Protein AF-U1N3B4-F1 (afdb_monomer)

Organism: NCBI:txid1238425

Radius of gyration: 18.35 Å; Cα contacts (8 Å, |Δi|>4): 153; chains: 1; bounding box: 33×60×41 Å

Sequence (124 aa):
MNCRRAVAGCGLVERNRVSKPLEGYTQNTQNVAALKRACDQDLAVHPGQDIEYVVVDDEKNSRERVALAHEAIESYDASYYETQLIRAVESVLAPLGWDRSEIRQALAETREPELTAFAGGEED

Mean predicted aligned error: 8.96 Å

Secondary structure (DSSP, 8-state):
---EE---TTSS-EEEE--S-GGG--S--HHHHHHHHHHTTT----TT-EEEEEES-TT--SGGGEEETTS----EEHHHHHHHHHHHHHHHHGGGT--HHHHHHHHHHT-PPPGGGTTT----

Nearest PDB structures (foldseek):
  8s87-assembly1_A  TM=8.432E-01  e=2.339E-05  Thermococcus kodakarensis KOD1
  2xhb-assembly1_A  TM=8.009E-01  e=6.224E-05  Thermococcus gorgonarius
  5h12-assembly1_A  TM=8.010E-01  e=7.092E-05  Pyrococcus
  7omg-assembly1_A  TM=8.376E-01  e=2.616E-04  Thermococcus kodakarensis KOD1
  4ail-assembly1_C  TM=8.302E-01  e=2.792E-04  Pyrococcus furiosus

Structure (mmCIF, N/CA/C/O backbone):
data_AF-U1N3B4-F1
#
_entry.id   AF-U1N3B4-F1
#
loop_
_atom_site.group_PDB
_atom_site.id
_atom_site.type_symbol
_atom_site.label_atom_id
_atom_site.label_alt_id
_atom_site.label_comp_id
_atom_site.label_asym_id
_atom_site.label_entity_id
_atom_site.label_seq_id
_atom_site.pdbx_PDB_ins_code
_atom_site.Cartn_x
_atom_site.Cartn_y
_atom_site.Cartn_z
_atom_site.occupancy
_atom_site.B_iso_or_equiv
_atom_site.auth_seq_id
_atom_site.auth_comp_id
_atom_site.auth_asym_id
_atom_site.auth_atom_id
_atom_site.pdbx_PDB_model_num
ATOM 1 N N . MET A 1 1 ? 8.605 -8.075 11.761 1.00 44.47 1 MET A N 1
ATOM 2 C CA . MET A 1 1 ? 8.318 -9.504 11.442 1.00 44.47 1 MET A CA 1
ATOM 3 C C . MET A 1 1 ? 6.995 -9.530 10.699 1.00 44.47 1 MET A C 1
ATOM 5 O O . MET A 1 1 ? 5.9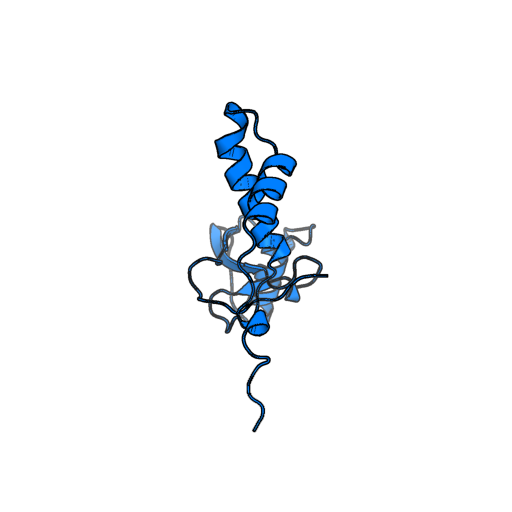45 -9.688 11.308 1.00 44.47 1 MET A O 1
ATOM 9 N N . ASN A 1 2 ? 7.049 -9.297 9.391 1.00 49.75 2 ASN A N 1
ATOM 10 C CA . ASN A 1 2 ? 5.862 -9.244 8.550 1.00 49.75 2 ASN A CA 1
ATOM 11 C C . ASN A 1 2 ? 5.343 -10.652 8.234 1.00 49.75 2 ASN A C 1
ATOM 13 O O . ASN A 1 2 ? 6.062 -11.486 7.678 1.00 49.75 2 ASN A O 1
ATOM 17 N N . CYS A 1 3 ? 4.090 -10.923 8.609 1.00 48.84 3 CYS A N 1
ATOM 18 C CA . CYS A 1 3 ? 3.386 -12.141 8.219 1.00 48.84 3 CYS A CA 1
ATOM 19 C C . CYS A 1 3 ? 3.003 -12.036 6.737 1.00 48.84 3 CYS A C 1
ATOM 21 O O . CYS A 1 3 ? 2.219 -11.171 6.354 1.00 48.84 3 CYS A O 1
ATOM 23 N N . ARG A 1 4 ? 3.564 -12.915 5.905 1.00 61.50 4 ARG A N 1
ATOM 24 C CA . ARG A 1 4 ? 3.294 -12.990 4.464 1.00 61.50 4 ARG A CA 1
ATOM 25 C C . ARG A 1 4 ? 2.163 -13.987 4.205 1.00 61.50 4 ARG A C 1
ATOM 27 O O . ARG A 1 4 ? 2.282 -15.145 4.596 1.00 61.50 4 ARG A O 1
ATOM 34 N N . ARG A 1 5 ? 1.071 -13.548 3.571 1.00 61.62 5 ARG A N 1
ATOM 35 C CA . ARG A 1 5 ? -0.101 -14.383 3.216 1.00 61.62 5 ARG A CA 1
ATOM 36 C C . ARG A 1 5 ? -0.340 -14.388 1.699 1.00 61.62 5 ARG A C 1
ATOM 38 O O . ARG A 1 5 ? 0.039 -13.4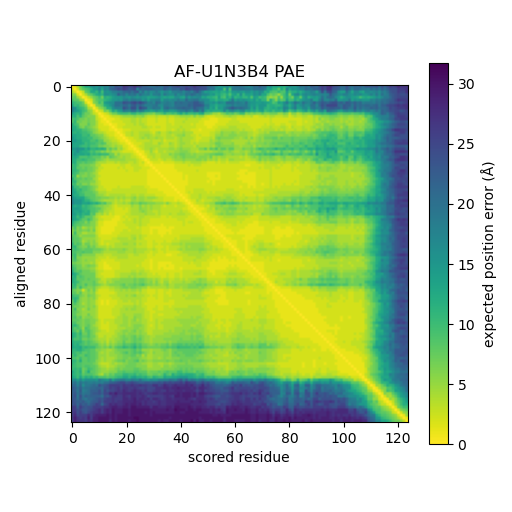31 1.034 1.00 61.62 5 ARG A O 1
ATOM 45 N N . ALA A 1 6 ? -0.951 -15.453 1.167 1.00 55.88 6 ALA A N 1
ATOM 46 C CA . ALA A 1 6 ? -1.223 -15.639 -0.268 1.00 55.88 6 ALA A CA 1
ATOM 47 C C . ALA A 1 6 ? -2.429 -14.812 -0.768 1.00 55.88 6 ALA A C 1
ATOM 49 O O . ALA A 1 6 ? -3.347 -14.526 0.001 1.00 55.88 6 ALA A O 1
ATOM 50 N N . VAL A 1 7 ? -2.433 -14.427 -2.051 1.00 55.16 7 VAL A N 1
ATOM 51 C CA . VAL A 1 7 ? -3.332 -13.397 -2.615 1.00 55.16 7 VAL A CA 1
ATOM 52 C C . VAL A 1 7 ? -4.468 -13.963 -3.487 1.00 55.16 7 VAL A C 1
ATOM 54 O O . VAL A 1 7 ? -4.228 -14.750 -4.398 1.00 55.16 7 VAL A O 1
ATOM 57 N N . ALA A 1 8 ? -5.692 -13.443 -3.290 1.00 52.09 8 ALA A N 1
ATOM 58 C CA . ALA A 1 8 ? -6.741 -13.333 -4.314 1.00 52.09 8 ALA A CA 1
ATOM 59 C C . ALA A 1 8 ? -6.819 -11.858 -4.780 1.00 52.09 8 ALA A C 1
ATOM 61 O O . ALA A 1 8 ? -7.096 -10.956 -3.990 1.00 52.09 8 ALA A O 1
ATOM 62 N N . GLY A 1 9 ? -6.494 -11.603 -6.051 1.00 54.28 9 GLY A N 1
ATOM 63 C CA . GLY A 1 9 ? -5.851 -10.362 -6.522 1.00 54.28 9 GLY A CA 1
ATOM 64 C C . GLY A 1 9 ? -6.595 -9.024 -6.455 1.00 54.28 9 GLY A C 1
ATOM 65 O O . GLY A 1 9 ? -5.942 -8.000 -6.605 1.00 54.28 9 GLY A O 1
ATOM 66 N N . CYS A 1 10 ? -7.911 -8.958 -6.238 1.00 60.19 10 CYS A N 1
ATOM 67 C CA . CYS A 1 10 ? -8.635 -7.685 -6.398 1.00 60.19 10 CYS A CA 1
ATOM 68 C C . CYS A 1 10 ? -8.766 -6.831 -5.124 1.00 60.19 10 CYS A C 1
ATOM 70 O O . CYS A 1 10 ? -9.005 -5.634 -5.230 1.00 60.19 10 CYS A O 1
ATOM 72 N N . GLY A 1 11 ? -8.629 -7.408 -3.926 1.00 80.62 11 GLY A N 1
ATOM 73 C CA . GLY A 1 11 ? -8.926 -6.700 -2.668 1.00 80.62 11 GLY A CA 1
ATOM 74 C C . GLY A 1 11 ? -7.783 -5.860 -2.086 1.00 80.62 11 GLY A C 1
ATOM 75 O O . GLY A 1 11 ? -8.017 -5.081 -1.168 1.00 80.62 11 GLY A O 1
ATOM 76 N N . LEU A 1 12 ? -6.556 -6.034 -2.586 1.00 89.00 12 LEU A N 1
ATOM 77 C CA . LEU A 1 12 ? -5.341 -5.463 -1.985 1.00 89.00 12 LEU A CA 1
ATOM 78 C C . LEU A 1 12 ? -4.660 -4.402 -2.857 1.00 89.00 12 LEU A C 1
ATOM 80 O O . LEU A 1 12 ? -3.732 -3.743 -2.395 1.00 89.00 12 LEU A O 1
ATOM 84 N N . VAL A 1 13 ? -5.087 -4.243 -4.110 1.00 92.44 13 VAL A N 1
ATOM 85 C CA . VAL A 1 13 ? -4.459 -3.303 -5.044 1.00 92.44 13 VAL A CA 1
ATOM 86 C C . VAL A 1 13 ? -4.732 -1.872 -4.597 1.00 92.44 13 VAL A C 1
ATOM 88 O O . VAL A 1 13 ? -5.875 -1.417 -4.568 1.00 92.44 13 VAL A O 1
ATOM 91 N N . GLU A 1 14 ? -3.663 -1.150 -4.287 1.00 91.94 14 GLU A N 1
ATOM 92 C CA . GLU A 1 14 ? -3.699 0.287 -4.080 1.00 91.94 14 GLU A CA 1
ATOM 93 C C . GLU A 1 14 ? -3.512 1.002 -5.410 1.00 91.94 14 GLU A C 1
ATOM 95 O O . GLU A 1 14 ? -2.609 0.692 -6.189 1.00 91.94 14 GLU A O 1
ATOM 100 N N . ARG A 1 15 ? -4.365 1.995 -5.653 1.00 94.06 15 ARG A N 1
ATOM 101 C CA . ARG A 1 15 ? -4.302 2.854 -6.829 1.00 94.06 15 ARG A CA 1
ATOM 102 C C . ARG A 1 15 ? -4.014 4.272 -6.387 1.00 94.06 15 ARG A C 1
ATOM 104 O O . ARG A 1 15 ? -4.802 4.860 -5.647 1.00 94.06 15 ARG A O 1
ATOM 111 N N . ASN A 1 16 ? -2.917 4.843 -6.874 1.00 92.69 16 ASN A N 1
ATOM 112 C CA . ASN A 1 16 ? -2.572 6.218 -6.549 1.00 92.69 16 ASN A CA 1
ATOM 113 C C . ASN A 1 16 ? -2.144 7.030 -7.770 1.00 92.69 16 ASN A C 1
ATOM 115 O O . ASN A 1 16 ? -1.397 6.557 -8.621 1.00 92.69 16 ASN A O 1
ATOM 119 N N . ARG A 1 17 ? -2.573 8.292 -7.821 1.00 93.19 17 ARG A N 1
ATOM 120 C CA . ARG A 1 17 ? -2.204 9.221 -8.887 1.00 93.19 17 ARG A CA 1
ATOM 121 C C . ARG A 1 17 ? -0.849 9.849 -8.609 1.00 93.19 17 ARG A C 1
ATOM 123 O O . ARG A 1 17 ? -0.689 10.583 -7.632 1.00 93.19 17 ARG A O 1
ATOM 130 N N . VAL A 1 18 ? 0.115 9.628 -9.495 1.00 90.38 18 VAL A N 1
ATOM 131 C CA . VAL A 1 18 ? 1.425 10.281 -9.388 1.00 90.38 18 VAL A CA 1
ATOM 132 C C . VAL A 1 18 ? 1.353 11.686 -9.975 1.00 90.38 18 VAL A C 1
ATOM 134 O O . VAL A 1 18 ? 0.827 11.896 -11.062 1.00 90.38 18 VAL A O 1
ATOM 137 N N . SER A 1 19 ? 1.852 12.684 -9.250 1.00 87.06 19 SER A N 1
ATOM 138 C CA . SER A 1 19 ? 1.802 14.094 -9.672 1.00 87.06 19 SER A CA 1
ATOM 139 C C . SER A 1 19 ? 3.135 14.618 -10.202 1.00 87.06 19 SER A C 1
ATOM 141 O O . SER A 1 19 ? 3.190 15.714 -10.755 1.00 87.06 19 SER A O 1
ATOM 143 N N . LYS A 1 20 ? 4.215 13.852 -10.029 1.00 86.88 20 LYS A N 1
ATOM 144 C CA . LYS A 1 20 ? 5.584 14.207 -10.414 1.00 86.88 20 LYS A CA 1
ATOM 145 C C . LYS A 1 20 ? 6.298 12.977 -10.986 1.00 86.88 20 LYS A C 1
ATOM 147 O O . LYS A 1 20 ? 5.877 11.861 -10.687 1.00 86.88 20 LYS A O 1
ATOM 152 N N . PRO A 1 21 ? 7.349 13.160 -11.803 1.00 84.88 21 PRO A N 1
ATOM 153 C CA . PRO A 1 21 ? 8.197 12.053 -12.232 1.00 84.88 21 PRO A CA 1
ATOM 154 C C . PRO A 1 21 ? 9.061 11.551 -11.066 1.00 84.88 21 PRO A C 1
ATOM 156 O O . PRO A 1 21 ? 9.140 12.203 -10.018 1.00 84.88 21 PRO A O 1
ATOM 159 N N . LEU A 1 22 ? 9.715 10.402 -11.247 1.00 83.94 22 LEU A N 1
ATOM 160 C CA . LEU A 1 22 ? 10.503 9.734 -10.208 1.00 83.94 22 LEU A CA 1
ATOM 161 C C . LEU A 1 22 ? 11.577 10.654 -9.599 1.00 83.94 22 LEU A C 1
ATOM 163 O O . LEU A 1 22 ? 11.735 10.695 -8.380 1.00 83.94 22 LEU A O 1
ATOM 167 N N . GLU A 1 23 ? 12.254 11.446 -10.429 1.00 83.94 23 GLU A N 1
ATOM 168 C CA . GLU A 1 23 ? 13.327 12.371 -10.038 1.00 83.94 23 GLU A CA 1
ATOM 169 C C . GLU A 1 23 ? 12.814 13.543 -9.187 1.00 83.94 23 GLU A C 1
ATOM 171 O O . GLU A 1 23 ? 13.579 14.195 -8.480 1.00 83.94 23 GLU A O 1
ATOM 176 N N . GLY A 1 24 ? 11.508 13.820 -9.240 1.00 82.94 24 GLY A N 1
ATOM 177 C CA . GLY A 1 24 ? 10.861 14.877 -8.467 1.00 82.94 24 GLY A CA 1
ATOM 178 C C . GLY A 1 24 ? 10.569 14.502 -7.011 1.00 82.94 24 GLY A C 1
ATOM 179 O O . GLY A 1 24 ? 10.084 15.356 -6.260 1.00 82.94 24 GLY A O 1
ATOM 180 N N . TYR A 1 25 ? 10.828 13.253 -6.607 1.00 83.56 25 TYR A N 1
ATOM 181 C CA . TYR A 1 25 ? 10.600 12.766 -5.249 1.00 83.56 25 TYR A CA 1
ATOM 182 C C . TYR A 1 25 ? 11.908 12.605 -4.470 1.00 83.56 25 TYR A C 1
ATOM 184 O O . TYR A 1 25 ? 12.837 11.931 -4.899 1.00 83.56 25 TYR A O 1
ATOM 192 N N . THR A 1 26 ? 11.946 13.167 -3.262 1.00 81.88 26 THR A N 1
ATOM 193 C CA . THR A 1 26 ? 13.086 13.044 -2.337 1.00 81.88 26 THR A CA 1
ATOM 194 C C . THR A 1 26 ? 12.893 11.958 -1.278 1.00 81.88 26 THR A C 1
ATOM 196 O O . THR A 1 26 ? 13.857 11.530 -0.653 1.00 81.88 26 THR A O 1
ATOM 199 N N . GLN A 1 27 ? 11.655 11.504 -1.071 1.00 86.88 27 GLN A N 1
ATOM 200 C CA . GLN A 1 27 ? 11.289 10.521 -0.050 1.00 86.88 27 GLN A CA 1
ATOM 201 C C . GLN A 1 27 ? 11.021 9.154 -0.684 1.00 86.88 27 GLN A C 1
ATOM 203 O O . GLN A 1 27 ? 10.318 9.068 -1.690 1.00 86.88 27 GLN A O 1
ATOM 208 N N . ASN A 1 28 ? 11.513 8.075 -0.067 1.00 85.56 28 ASN A N 1
ATOM 209 C CA . ASN A 1 28 ? 11.233 6.700 -0.498 1.00 85.56 28 ASN A CA 1
ATOM 210 C C . ASN A 1 28 ? 9.839 6.254 -0.028 1.00 85.56 28 ASN A C 1
ATOM 212 O O . ASN A 1 28 ? 9.690 5.472 0.907 1.00 85.56 28 ASN A O 1
ATOM 216 N N . THR A 1 29 ? 8.806 6.791 -0.674 1.00 91.00 29 THR A N 1
ATOM 217 C CA . THR A 1 29 ? 7.413 6.371 -0.465 1.00 91.00 29 THR A CA 1
ATOM 218 C C . THR A 1 29 ? 7.083 5.111 -1.272 1.00 91.00 29 THR A C 1
ATOM 220 O O . THR A 1 29 ? 7.820 4.746 -2.189 1.00 91.00 29 THR A O 1
ATOM 223 N N . GLN A 1 30 ? 5.950 4.469 -0.983 1.00 93.19 30 GLN A N 1
ATOM 224 C CA . GLN A 1 30 ? 5.448 3.324 -1.759 1.00 93.19 30 GLN A CA 1
ATOM 225 C C . GLN A 1 30 ? 5.261 3.671 -3.243 1.00 93.19 30 GLN A C 1
ATOM 227 O O . GLN A 1 30 ? 5.674 2.908 -4.107 1.00 93.19 30 GLN A O 1
ATOM 232 N N . ASN A 1 31 ? 4.772 4.878 -3.553 1.00 91.38 31 ASN A N 1
ATOM 233 C CA . ASN A 1 31 ? 4.668 5.357 -4.937 1.00 91.38 31 ASN A CA 1
ATOM 234 C C . ASN A 1 31 ? 6.031 5.441 -5.623 1.00 91.38 31 ASN A C 1
ATOM 236 O O . ASN A 1 31 ? 6.158 5.101 -6.791 1.00 91.38 31 ASN A O 1
ATOM 240 N N . VAL A 1 32 ? 7.060 5.888 -4.900 1.00 93.00 32 VAL A N 1
ATOM 241 C CA . VAL A 1 32 ? 8.428 5.948 -5.427 1.00 93.00 32 VAL A CA 1
ATOM 242 C C . VAL A 1 32 ? 8.988 4.545 -5.632 1.00 93.00 32 VAL A C 1
ATOM 244 O O . VAL A 1 32 ? 9.649 4.305 -6.637 1.00 93.00 32 VAL A O 1
ATOM 247 N N . ALA A 1 33 ? 8.702 3.607 -4.727 1.00 94.88 33 ALA A N 1
ATOM 248 C CA . ALA A 1 33 ? 9.055 2.202 -4.912 1.00 94.88 33 ALA A CA 1
ATOM 249 C C . ALA A 1 33 ? 8.369 1.611 -6.157 1.00 94.88 33 ALA A C 1
ATOM 251 O O . ALA A 1 33 ? 9.037 0.963 -6.961 1.00 94.88 33 ALA A O 1
ATOM 252 N N . ALA A 1 34 ? 7.084 1.908 -6.360 1.00 94.31 34 ALA A N 1
ATOM 253 C CA . ALA A 1 34 ? 6.314 1.463 -7.517 1.00 94.31 34 ALA A CA 1
ATOM 254 C C . ALA A 1 34 ? 6.836 2.087 -8.822 1.00 94.31 34 ALA A C 1
ATOM 256 O O . ALA A 1 34 ? 7.051 1.375 -9.797 1.00 94.31 34 ALA A O 1
ATOM 257 N N . LEU A 1 35 ? 7.133 3.391 -8.831 1.00 93.75 35 LEU A N 1
ATOM 258 C CA . LEU A 1 35 ? 7.721 4.081 -9.985 1.00 93.75 35 LEU A CA 1
ATOM 259 C C . LEU A 1 35 ? 9.109 3.535 -10.342 1.00 93.75 35 LEU A C 1
ATOM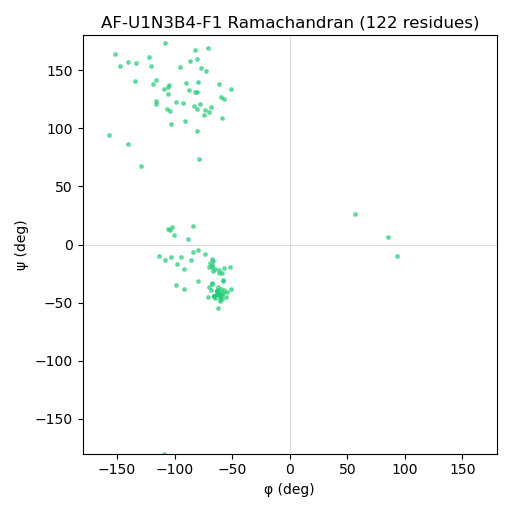 261 O O . LEU A 1 35 ? 9.387 3.315 -11.517 1.00 93.75 35 LEU A O 1
ATOM 265 N N . LYS A 1 36 ? 9.968 3.271 -9.345 1.00 93.75 36 LYS A N 1
ATOM 266 C CA . LYS A 1 36 ? 11.270 2.613 -9.563 1.00 93.75 36 LYS A CA 1
ATOM 267 C C . LYS A 1 36 ? 11.080 1.239 -10.201 1.00 93.75 36 LYS A C 1
ATOM 269 O O . LYS A 1 36 ? 11.723 0.934 -11.196 1.00 93.75 36 LYS A O 1
ATOM 274 N N . ARG A 1 37 ? 10.152 0.441 -9.665 1.00 94.69 37 ARG A N 1
ATOM 275 C CA . ARG A 1 37 ? 9.849 -0.902 -10.170 1.00 94.69 37 ARG A CA 1
ATOM 276 C C . ARG A 1 37 ? 9.308 -0.893 -11.601 1.00 94.69 37 ARG A C 1
ATOM 278 O O . ARG A 1 37 ? 9.699 -1.747 -12.387 1.00 94.69 37 ARG A O 1
ATOM 285 N N . ALA A 1 38 ? 8.449 0.070 -11.933 1.00 92.44 38 ALA A N 1
ATOM 286 C CA . ALA A 1 38 ? 7.929 0.263 -13.284 1.00 92.44 38 ALA A CA 1
ATOM 287 C C . ALA A 1 38 ? 9.041 0.671 -14.262 1.00 92.44 38 ALA A C 1
ATOM 289 O O . ALA A 1 38 ? 9.156 0.084 -15.334 1.00 92.44 38 ALA A O 1
ATOM 290 N N . CYS A 1 39 ? 9.909 1.605 -13.858 1.00 90.62 39 CYS A N 1
ATOM 291 C CA . CYS A 1 39 ? 11.061 2.035 -14.651 1.00 90.62 39 CYS A CA 1
ATOM 292 C C . CYS A 1 39 ? 11.999 0.862 -14.988 1.00 90.62 39 CYS A C 1
ATOM 294 O O . CYS A 1 39 ? 12.407 0.714 -16.133 1.00 90.62 39 CYS A O 1
ATOM 296 N N . ASP A 1 40 ? 12.258 -0.030 -14.028 1.00 91.50 40 ASP A N 1
ATOM 297 C CA . ASP A 1 40 ? 13.098 -1.218 -14.246 1.00 91.50 40 ASP A CA 1
ATOM 298 C C . ASP A 1 40 ? 12.479 -2.267 -15.194 1.00 91.50 40 ASP A C 1
ATOM 300 O O . ASP A 1 40 ? 13.164 -3.206 -15.595 1.00 91.50 40 ASP A O 1
ATOM 304 N N . GLN A 1 41 ? 11.185 -2.147 -15.508 1.00 91.19 41 GLN A N 1
ATOM 305 C CA . GLN A 1 41 ? 10.462 -2.973 -16.487 1.00 91.19 41 GLN A CA 1
ATOM 306 C C . GLN A 1 41 ? 10.210 -2.219 -17.800 1.00 91.19 41 GLN A C 1
ATOM 308 O O . GLN A 1 41 ? 9.377 -2.647 -18.597 1.00 91.19 41 GLN A O 1
ATOM 313 N N . ASP A 1 42 ? 10.871 -1.074 -17.996 1.00 89.94 42 ASP A N 1
ATOM 314 C CA . ASP A 1 42 ? 10.663 -0.170 -19.130 1.00 89.94 42 ASP A CA 1
ATOM 315 C C . ASP A 1 42 ? 9.203 0.320 -19.263 1.00 89.94 42 ASP A C 1
ATOM 317 O O . ASP A 1 42 ? 8.736 0.692 -20.343 1.00 89.94 42 ASP A O 1
ATOM 321 N N . LEU A 1 43 ? 8.462 0.356 -18.147 1.00 87.12 43 LEU A N 1
ATOM 322 C CA . LEU A 1 43 ? 7.097 0.874 -18.085 1.00 87.12 43 LEU A CA 1
ATOM 323 C C . LEU A 1 43 ? 7.124 2.367 -17.749 1.00 87.12 43 LEU A C 1
ATOM 325 O O . LEU A 1 43 ? 7.367 2.778 -16.611 1.00 87.12 43 LEU A O 1
ATOM 329 N N . ALA A 1 44 ? 6.838 3.193 -18.753 1.00 82.94 44 ALA A N 1
ATOM 330 C CA . ALA A 1 44 ? 6.751 4.637 -18.590 1.00 82.94 44 ALA A CA 1
ATOM 331 C C . ALA A 1 44 ? 5.449 5.036 -17.873 1.00 82.94 44 ALA A C 1
ATOM 333 O O . ALA A 1 44 ? 4.359 4.937 -18.436 1.00 82.94 44 ALA A O 1
ATOM 334 N N . VAL A 1 45 ? 5.572 5.528 -16.636 1.00 85.75 45 VAL A N 1
ATOM 335 C CA . VAL A 1 45 ? 4.471 6.149 -15.885 1.00 85.75 45 VAL A CA 1
ATOM 336 C C . VAL A 1 45 ? 4.689 7.658 -15.847 1.00 85.75 45 VAL A C 1
ATOM 338 O O . VAL A 1 45 ? 5.666 8.153 -15.282 1.00 85.75 45 VAL A O 1
ATOM 341 N N . HIS A 1 46 ? 3.769 8.403 -16.449 1.00 86.75 46 HIS A N 1
ATOM 342 C CA . HIS A 1 46 ? 3.823 9.854 -16.547 1.00 86.75 46 HIS A CA 1
ATOM 343 C C . HIS A 1 46 ? 3.022 10.541 -15.431 1.00 86.75 46 HIS A C 1
ATOM 345 O O . HIS A 1 46 ? 2.022 10.001 -14.946 1.00 86.75 46 HIS A O 1
ATOM 351 N N . PRO A 1 47 ? 3.404 11.773 -15.044 1.00 88.75 47 PRO A N 1
ATOM 352 C CA . PRO A 1 47 ? 2.605 12.592 -14.142 1.00 88.75 47 PRO A CA 1
ATOM 353 C C . PRO A 1 47 ? 1.151 12.710 -14.611 1.00 88.75 47 PRO A C 1
ATOM 355 O O . PRO A 1 47 ? 0.873 12.971 -15.779 1.00 88.75 47 PRO A O 1
ATOM 358 N N . GLY A 1 48 ? 0.220 12.533 -13.681 1.00 90.62 48 GLY A N 1
ATOM 359 C CA . GLY A 1 48 ? -1.214 12.511 -13.933 1.00 90.62 48 GLY A CA 1
ATOM 360 C C . GLY A 1 48 ? -1.785 11.115 -14.177 1.00 90.62 48 GLY A C 1
ATOM 361 O O . GLY A 1 48 ? -3.009 10.994 -14.170 1.00 90.62 48 GLY A O 1
ATOM 362 N N . GLN A 1 49 ? -0.958 10.079 -14.344 1.00 91.06 49 GLN A N 1
ATOM 363 C CA . GLN A 1 49 ? -1.418 8.691 -14.429 1.00 91.06 49 GLN A CA 1
ATOM 364 C C . GLN A 1 49 ? -1.546 8.051 -13.044 1.00 91.06 49 GLN A C 1
ATOM 366 O O . GLN A 1 49 ? -0.943 8.499 -12.064 1.00 91.06 49 GLN A O 1
ATOM 371 N N . ASP A 1 50 ? -2.362 7.004 -12.975 1.00 93.19 50 ASP A N 1
ATOM 372 C CA . ASP A 1 50 ? -2.480 6.182 -11.780 1.00 93.19 50 ASP A CA 1
ATOM 373 C C . ASP A 1 50 ? -1.458 5.040 -11.852 1.00 93.19 50 ASP A C 1
ATOM 375 O O . ASP A 1 50 ? -1.252 4.450 -12.913 1.00 93.19 50 ASP A O 1
ATOM 379 N N . ILE A 1 51 ? -0.820 4.746 -10.723 1.00 93.06 51 ILE A N 1
ATOM 380 C CA . ILE A 1 51 ? 0.017 3.566 -10.527 1.00 93.06 51 ILE A CA 1
ATOM 381 C C . ILE A 1 51 ? -0.707 2.603 -9.589 1.00 93.06 51 ILE A C 1
ATOM 383 O O . ILE A 1 51 ? -1.262 3.025 -8.571 1.00 93.06 51 ILE A O 1
ATOM 387 N N . GLU A 1 52 ? -0.720 1.327 -9.961 1.00 93.38 52 GLU A N 1
ATOM 388 C CA . GLU A 1 52 ? -1.430 0.264 -9.251 1.00 93.38 52 GLU A CA 1
ATOM 389 C C . GLU A 1 52 ? -0.422 -0.749 -8.702 1.00 93.38 52 GLU A C 1
ATOM 391 O O . GLU A 1 52 ? 0.402 -1.293 -9.446 1.00 93.38 52 GLU A O 1
ATOM 396 N N . TYR A 1 53 ? -0.455 -0.978 -7.390 1.00 93.88 53 TYR A N 1
ATOM 397 C CA . TYR A 1 53 ? 0.507 -1.839 -6.704 1.00 93.88 53 TYR A CA 1
ATOM 398 C C . TYR A 1 53 ? -0.075 -2.495 -5.450 1.00 93.88 53 TYR A C 1
ATOM 400 O O . TYR A 1 53 ? -1.095 -2.074 -4.915 1.00 93.88 53 TYR A O 1
ATOM 408 N N . VAL A 1 54 ? 0.608 -3.527 -4.966 1.00 94.75 54 VAL A N 1
ATOM 409 C CA . VAL A 1 54 ? 0.368 -4.186 -3.678 1.00 94.75 54 VAL A CA 1
ATOM 410 C C . VAL A 1 54 ? 1.619 -4.044 -2.823 1.00 94.75 54 VAL A C 1
ATOM 412 O O . VAL A 1 54 ? 2.741 -4.189 -3.317 1.00 94.75 54 VAL A O 1
ATOM 415 N N . VAL A 1 55 ? 1.440 -3.758 -1.535 1.00 94.50 55 VAL A N 1
ATOM 416 C CA . VAL A 1 55 ? 2.549 -3.693 -0.577 1.00 94.50 55 VAL A CA 1
ATOM 417 C C . VAL A 1 55 ? 2.914 -5.111 -0.141 1.00 94.50 55 VAL A C 1
ATOM 419 O O . VAL A 1 55 ? 2.102 -5.833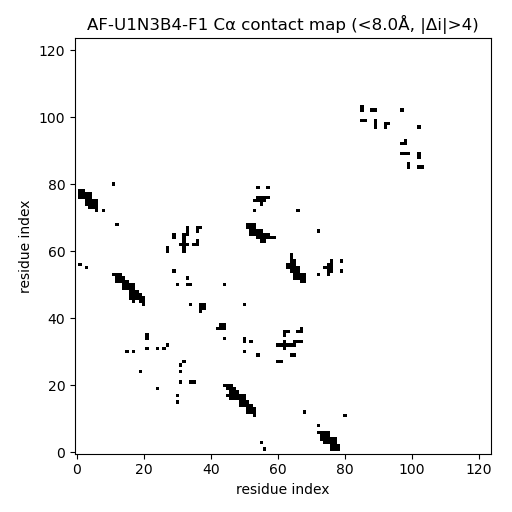 0.439 1.00 94.50 55 VAL A O 1
ATOM 422 N N . VAL A 1 56 ? 4.142 -5.520 -0.458 1.00 94.25 56 VAL A N 1
ATOM 423 C CA . VAL A 1 56 ? 4.649 -6.880 -0.205 1.00 94.25 56 VAL A CA 1
ATOM 424 C C . VAL A 1 56 ? 5.492 -6.929 1.064 1.00 94.25 56 VAL A C 1
ATOM 426 O O . VAL A 1 56 ? 5.460 -7.929 1.779 1.00 94.25 56 VAL A O 1
ATOM 429 N N . ASP A 1 57 ? 6.242 -5.861 1.344 1.00 93.69 57 ASP A N 1
ATOM 430 C CA . ASP A 1 57 ? 7.069 -5.746 2.545 1.00 93.69 57 ASP A CA 1
ATOM 431 C C . ASP A 1 57 ? 7.349 -4.272 2.874 1.00 93.69 57 ASP A C 1
ATOM 433 O O . ASP A 1 57 ? 8.279 -3.670 2.332 1.00 93.69 57 ASP A O 1
ATOM 437 N N . ASP A 1 58 ? 6.535 -3.672 3.745 1.0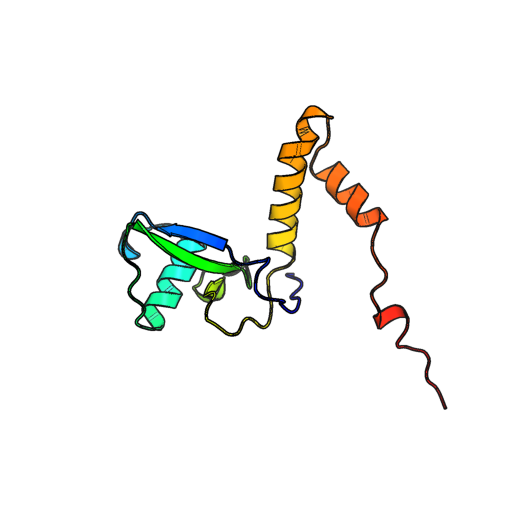0 93.06 58 ASP A N 1
ATOM 438 C CA . ASP A 1 58 ? 6.584 -2.238 4.052 1.00 93.06 58 ASP A CA 1
ATOM 439 C C . ASP A 1 58 ? 7.842 -1.819 4.836 1.00 93.06 58 ASP A C 1
ATOM 441 O O . ASP A 1 58 ? 8.198 -0.640 4.853 1.00 93.06 58 ASP A O 1
ATOM 445 N N . GLU A 1 59 ? 8.564 -2.783 5.423 1.00 91.69 59 GLU A N 1
ATOM 446 C CA . GLU A 1 59 ? 9.846 -2.559 6.105 1.00 91.69 59 GLU A CA 1
ATOM 447 C C . GLU A 1 59 ? 10.975 -2.217 5.102 1.00 91.69 59 GLU A C 1
ATOM 449 O O . GLU A 1 59 ? 12.003 -1.632 5.473 1.00 91.69 59 GLU A O 1
ATOM 454 N N . LYS A 1 60 ? 10.804 -2.534 3.808 1.00 92.12 60 LYS A N 1
ATOM 455 C CA . LYS A 1 60 ? 11.810 -2.257 2.776 1.00 92.12 60 LYS A CA 1
ATOM 456 C C . LYS A 1 60 ? 11.783 -0.803 2.310 1.00 92.12 60 LYS A C 1
ATOM 458 O O . LYS A 1 60 ? 10.749 -0.212 2.019 1.00 92.12 60 LYS A O 1
ATOM 463 N N . ASN A 1 61 ? 12.979 -0.254 2.103 1.00 88.25 61 ASN A N 1
ATOM 464 C CA . ASN A 1 61 ? 13.181 1.097 1.561 1.00 88.25 61 ASN A CA 1
ATOM 465 C C . ASN A 1 61 ? 13.534 1.109 0.060 1.00 88.25 61 ASN A C 1
ATOM 467 O O . ASN A 1 61 ? 13.904 2.146 -0.493 1.00 88.25 61 ASN A O 1
ATOM 471 N N . SER A 1 62 ? 13.451 -0.048 -0.599 1.00 90.81 62 SER A N 1
ATOM 472 C CA . SER A 1 62 ? 13.748 -0.234 -2.020 1.00 90.81 62 SER A CA 1
ATOM 473 C C . SER A 1 62 ? 12.471 -0.499 -2.828 1.00 90.81 62 SER A C 1
ATOM 475 O O . SER A 1 62 ? 11.371 -0.579 -2.285 1.00 90.81 62 SER A O 1
ATOM 477 N N . ARG A 1 63 ? 12.622 -0.687 -4.144 1.00 91.06 63 ARG A N 1
ATOM 478 C CA . ARG A 1 63 ? 11.537 -1.107 -5.050 1.00 91.06 63 ARG A CA 1
ATOM 479 C C . ARG A 1 63 ? 10.872 -2.434 -4.659 1.00 91.06 63 ARG A C 1
ATOM 481 O O . ARG A 1 63 ? 9.766 -2.713 -5.094 1.00 91.06 63 ARG A O 1
ATOM 488 N N . GLU A 1 64 ? 11.547 -3.254 -3.854 1.00 91.50 64 GLU A N 1
ATOM 489 C CA . GLU A 1 64 ? 11.036 -4.544 -3.376 1.00 91.50 64 GLU A CA 1
ATOM 490 C C . GLU A 1 64 ? 9.942 -4.400 -2.312 1.00 91.50 64 GLU A C 1
ATOM 492 O O . GLU A 1 64 ? 9.333 -5.400 -1.945 1.00 91.50 64 GLU A O 1
ATOM 497 N N . ARG A 1 65 ? 9.696 -3.177 -1.820 1.00 94.75 65 ARG A N 1
ATOM 498 C CA . ARG A 1 65 ? 8.583 -2.859 -0.915 1.00 94.75 65 ARG A CA 1
ATOM 499 C C . ARG A 1 65 ? 7.222 -3.203 -1.526 1.00 94.75 65 ARG A C 1
ATOM 501 O O . ARG A 1 65 ? 6.278 -3.524 -0.807 1.00 94.75 65 ARG A O 1
ATOM 508 N N . VAL A 1 66 ? 7.120 -3.124 -2.853 1.00 94.94 66 VAL A N 1
ATOM 509 C CA . VAL A 1 66 ? 5.866 -3.258 -3.597 1.00 94.94 66 VAL A CA 1
ATOM 510 C C . VAL A 1 66 ? 6.009 -4.200 -4.792 1.00 94.94 66 VAL A C 1
ATOM 512 O O . VAL A 1 66 ? 7.101 -4.373 -5.342 1.00 94.94 66 VAL A O 1
ATOM 515 N N . ALA A 1 67 ? 4.880 -4.757 -5.212 1.00 94.44 67 ALA A N 1
ATOM 516 C CA . ALA A 1 67 ? 4.692 -5.417 -6.498 1.00 94.44 67 ALA A CA 1
ATOM 517 C C . ALA A 1 67 ? 3.654 -4.640 -7.318 1.00 94.44 67 ALA A C 1
ATOM 519 O O . ALA A 1 67 ? 2.687 -4.126 -6.759 1.00 94.44 67 ALA A O 1
ATOM 520 N N . LEU A 1 68 ? 3.855 -4.524 -8.627 1.00 94.06 68 LEU A N 1
ATOM 521 C CA . LEU A 1 68 ? 2.888 -3.905 -9.535 1.00 94.06 68 LEU A CA 1
ATOM 522 C C . LEU A 1 68 ? 1.693 -4.843 -9.733 1.00 94.06 68 LEU A C 1
ATOM 524 O O . LEU A 1 68 ? 1.843 -6.063 -9.702 1.00 94.06 68 LEU A O 1
ATOM 528 N N . ALA A 1 69 ? 0.505 -4.283 -9.958 1.00 90.94 69 ALA A N 1
ATOM 529 C CA . ALA A 1 69 ? -0.734 -5.064 -10.023 1.00 90.94 69 ALA A CA 1
ATOM 530 C C . ALA A 1 69 ? -0.766 -6.118 -11.150 1.00 90.94 69 ALA A C 1
ATOM 532 O O . ALA A 1 69 ? -1.494 -7.102 -11.044 1.00 90.94 69 ALA A O 1
ATOM 533 N N . HIS A 1 70 ? 0.014 -5.933 -12.221 1.00 88.44 70 HIS A N 1
ATOM 534 C CA . HIS A 1 70 ? 0.131 -6.897 -13.324 1.00 88.44 70 HIS A CA 1
ATOM 535 C C . HIS A 1 70 ? 1.146 -8.018 -13.072 1.00 88.44 70 HIS A C 1
ATOM 537 O O . HIS A 1 70 ? 1.267 -8.923 -13.897 1.00 88.44 70 HIS A O 1
ATOM 543 N N . GLU A 1 71 ? 1.909 -7.959 -11.982 1.00 88.88 71 GLU A N 1
ATOM 544 C CA . GLU A 1 71 ? 2.860 -9.010 -11.629 1.00 88.88 71 GLU A CA 1
ATOM 545 C C . GLU A 1 71 ? 2.160 -10.188 -10.947 1.00 88.88 71 GLU A C 1
ATOM 547 O O . GLU A 1 71 ? 1.076 -10.066 -10.378 1.00 88.88 71 GLU A O 1
ATOM 552 N N . ALA A 1 72 ? 2.811 -11.351 -10.957 1.00 85.75 72 ALA A N 1
ATOM 553 C CA . ALA A 1 72 ? 2.408 -12.444 -10.087 1.00 85.75 72 ALA A CA 1
ATOM 554 C C . ALA A 1 72 ? 2.757 -12.079 -8.633 1.00 85.75 72 ALA A C 1
ATOM 556 O O . ALA A 1 72 ? 3.930 -11.947 -8.283 1.00 85.75 72 ALA A O 1
ATOM 557 N N . ILE A 1 73 ? 1.735 -11.900 -7.794 1.00 86.88 73 ILE A N 1
ATOM 558 C CA . ILE A 1 73 ? 1.895 -11.517 -6.388 1.00 86.88 73 ILE A CA 1
ATOM 559 C C . ILE A 1 73 ? 1.681 -12.755 -5.520 1.00 86.88 73 ILE A C 1
ATOM 561 O O . ILE A 1 73 ? 0.554 -13.190 -5.298 1.00 86.88 73 ILE A O 1
ATOM 565 N N . GLU A 1 74 ? 2.774 -13.325 -5.021 1.00 82.50 74 GLU A N 1
ATOM 566 C CA . GLU A 1 74 ? 2.727 -14.525 -4.175 1.00 82.50 74 GLU A CA 1
ATOM 567 C C . GLU A 1 74 ? 2.368 -14.205 -2.723 1.00 82.50 74 GLU A C 1
ATOM 569 O O . GLU A 1 74 ? 1.747 -15.016 -2.037 1.00 82.50 74 GLU A O 1
ATOM 574 N N . SER A 1 75 ? 2.759 -13.020 -2.247 1.00 85.62 75 SER A N 1
ATOM 575 C CA . SER A 1 75 ? 2.535 -12.613 -0.866 1.00 85.62 75 SER A CA 1
ATOM 576 C C . SER A 1 75 ? 2.302 -11.120 -0.709 1.00 85.62 75 SER A C 1
ATOM 578 O O . SER A 1 75 ? 2.844 -10.331 -1.481 1.00 85.62 75 SER A O 1
ATOM 580 N N . TYR A 1 76 ? 1.580 -10.747 0.344 1.00 89.94 76 TYR A N 1
ATOM 581 C CA . TYR A 1 76 ? 1.400 -9.363 0.780 1.00 89.94 76 TYR A CA 1
ATOM 582 C C . TYR A 1 76 ? 1.858 -9.157 2.230 1.00 89.94 76 TYR A C 1
ATOM 584 O O . TYR A 1 76 ? 1.955 -10.118 3.001 1.00 89.94 76 TYR A O 1
ATOM 592 N N . ASP A 1 77 ? 2.099 -7.900 2.605 1.00 92.12 77 ASP A N 1
ATOM 593 C CA . ASP A 1 77 ? 2.411 -7.504 3.980 1.00 92.12 77 ASP A CA 1
ATOM 594 C C . ASP A 1 77 ? 1.127 -7.398 4.817 1.00 92.12 77 ASP A C 1
ATOM 596 O O . ASP A 1 77 ? 0.419 -6.390 4.777 1.00 92.12 77 ASP A O 1
ATOM 600 N N . ALA A 1 78 ? 0.798 -8.442 5.583 1.00 90.69 78 ALA A N 1
ATOM 601 C CA . ALA A 1 78 ? -0.422 -8.439 6.386 1.00 90.69 78 ALA A CA 1
ATOM 602 C C . ALA A 1 78 ? -0.434 -7.335 7.454 1.00 90.69 78 ALA A C 1
ATOM 604 O O . ALA A 1 78 ? -1.484 -6.735 7.678 1.00 90.69 78 ALA A O 1
ATOM 605 N N . SER A 1 79 ? 0.714 -7.026 8.065 1.00 90.69 79 SER A N 1
ATOM 606 C CA . SER A 1 79 ? 0.824 -6.008 9.118 1.00 90.69 79 SER A CA 1
ATOM 607 C C . SER A 1 79 ? 0.468 -4.621 8.581 1.00 90.69 79 SER A C 1
ATOM 609 O O . SER A 1 79 ? -0.191 -3.818 9.255 1.00 90.69 79 SER A O 1
ATOM 611 N N . TYR A 1 80 ? 0.893 -4.344 7.345 1.00 92.81 80 TYR A N 1
ATOM 612 C CA . TYR A 1 80 ? 0.567 -3.112 6.641 1.00 92.81 80 TYR A CA 1
ATOM 613 C C . TYR A 1 80 ? -0.946 -2.978 6.418 1.00 92.81 80 TYR A C 1
ATOM 615 O O . TYR A 1 80 ? -1.553 -1.998 6.861 1.00 92.81 80 TYR A O 1
ATOM 623 N N . TYR A 1 81 ? -1.581 -3.977 5.795 1.00 91.81 81 TYR A N 1
ATOM 624 C CA . TYR A 1 81 ? -3.019 -3.919 5.505 1.00 91.81 81 TYR A CA 1
ATOM 625 C C . TYR A 1 81 ? -3.882 -3.970 6.771 1.00 91.81 81 TYR A C 1
ATOM 627 O O . TYR A 1 81 ? -4.913 -3.302 6.826 1.00 91.81 81 TYR A O 1
ATOM 635 N N . GLU A 1 82 ? -3.454 -4.681 7.815 1.00 92.06 82 GLU A N 1
ATOM 636 C CA . GLU A 1 82 ? -4.106 -4.657 9.127 1.00 92.06 82 GLU A CA 1
ATOM 637 C C . GLU A 1 82 ? -4.088 -3.241 9.718 1.00 92.06 82 GLU A C 1
ATOM 639 O O . GLU A 1 82 ? -5.117 -2.729 10.160 1.00 92.06 82 GLU A O 1
ATOM 644 N N . THR A 1 83 ? -2.942 -2.558 9.655 1.00 92.81 83 THR A N 1
ATOM 645 C CA . THR A 1 83 ? -2.825 -1.168 10.111 1.00 92.81 83 THR A CA 1
ATOM 646 C C . THR A 1 83 ? -3.751 -0.241 9.322 1.00 92.81 83 THR A C 1
ATOM 648 O O . THR A 1 83 ? -4.420 0.609 9.915 1.00 92.81 83 THR A O 1
ATOM 651 N N . GLN A 1 84 ? -3.826 -0.409 8.000 1.00 92.50 84 GLN A N 1
ATOM 652 C CA . GLN A 1 84 ? -4.727 0.366 7.142 1.00 92.50 84 GLN A CA 1
ATOM 653 C C . GLN A 1 84 ? -6.201 0.104 7.482 1.00 92.50 84 GLN A C 1
ATOM 655 O O . GLN A 1 84 ? -6.974 1.055 7.607 1.00 92.50 84 GLN A O 1
ATOM 660 N N . LEU A 1 85 ? -6.580 -1.157 7.711 1.00 92.38 85 LEU A N 1
ATOM 661 C CA . LEU A 1 85 ? -7.942 -1.535 8.082 1.00 92.38 85 LEU A CA 1
ATOM 662 C C . LEU A 1 85 ? -8.335 -0.963 9.448 1.00 92.38 85 LEU A C 1
ATOM 664 O O . LEU A 1 85 ? -9.398 -0.361 9.5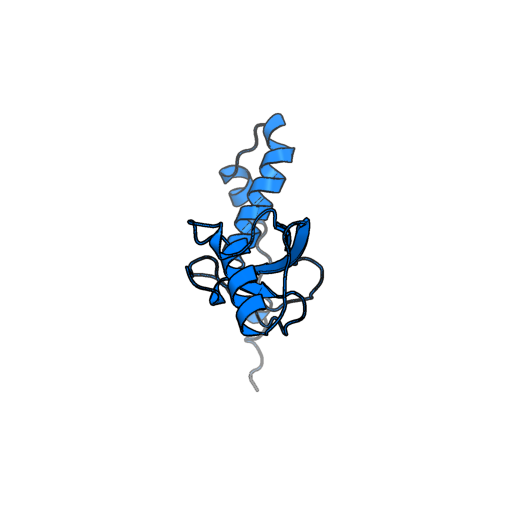69 1.00 92.38 85 LEU A O 1
ATOM 668 N N . ILE A 1 86 ? -7.464 -1.067 10.454 1.00 94.19 86 ILE A N 1
ATOM 669 C CA . ILE A 1 86 ? -7.709 -0.493 11.785 1.00 94.19 86 ILE A CA 1
ATOM 670 C C . ILE A 1 86 ? -7.928 1.018 11.687 1.00 94.19 86 ILE A C 1
ATOM 672 O O . ILE A 1 86 ? -8.855 1.540 12.300 1.00 94.19 86 ILE A O 1
ATOM 676 N N . ARG A 1 87 ? -7.117 1.726 10.891 1.00 94.38 87 ARG A N 1
ATOM 677 C CA . ARG A 1 87 ? -7.291 3.171 10.668 1.00 94.38 87 ARG A CA 1
ATOM 678 C C . ARG A 1 87 ? -8.620 3.496 9.987 1.00 94.38 87 ARG A C 1
ATOM 680 O O . ARG A 1 87 ? -9.255 4.485 10.345 1.00 94.38 87 ARG A O 1
ATOM 687 N N . ALA A 1 88 ? -9.036 2.689 9.013 1.00 93.75 88 ALA A N 1
ATOM 688 C CA . ALA A 1 88 ? -10.312 2.875 8.330 1.00 93.75 88 ALA A CA 1
ATOM 689 C C . ALA A 1 88 ? -11.498 2.656 9.283 1.00 93.75 88 ALA A C 1
ATOM 691 O O . ALA A 1 88 ? -12.416 3.472 9.314 1.00 93.75 88 ALA A O 1
ATOM 692 N N . VAL A 1 89 ? -11.450 1.602 10.101 1.00 95.12 89 VAL A N 1
ATOM 693 C CA . VAL A 1 89 ? -12.482 1.302 11.104 1.00 95.12 89 VAL A CA 1
ATOM 694 C C . VAL A 1 89 ? -12.527 2.381 12.188 1.00 95.12 89 VAL A C 1
ATOM 696 O O . VAL A 1 89 ? -13.607 2.868 12.512 1.00 95.12 89 VAL A O 1
ATOM 699 N N . GLU A 1 90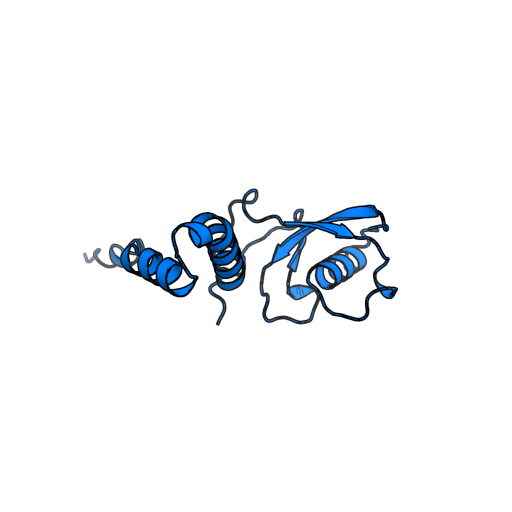 ? -11.373 2.824 12.693 1.00 96.25 90 GLU A N 1
ATOM 700 C CA . GLU A 1 90 ? -11.275 3.935 13.651 1.00 96.25 90 GLU A CA 1
ATOM 701 C C . GLU A 1 90 ? -11.945 5.196 13.101 1.00 96.25 90 GLU A C 1
ATOM 703 O O . GLU A 1 90 ? -12.744 5.818 13.793 1.00 96.25 90 GLU A O 1
ATOM 708 N N . SER A 1 91 ? -11.707 5.544 11.833 1.00 96.19 91 SER A N 1
ATOM 709 C CA . SER A 1 91 ? -12.346 6.710 11.211 1.00 96.19 91 SER A CA 1
ATOM 710 C C . SER A 1 91 ? -13.880 6.644 11.214 1.00 96.19 91 SER A C 1
ATOM 712 O O . SER A 1 91 ? -14.521 7.692 11.131 1.00 96.19 91 SER A O 1
ATOM 714 N N . VAL A 1 92 ? -14.468 5.446 11.272 1.00 96.81 92 VAL A N 1
ATOM 715 C CA . VAL A 1 92 ? -15.923 5.232 11.304 1.00 96.81 92 VAL A CA 1
ATOM 716 C C . VAL A 1 92 ? -16.447 5.167 12.739 1.00 96.81 92 VAL A C 1
ATOM 718 O O . VAL A 1 92 ? -17.524 5.693 13.014 1.00 96.81 92 VAL A O 1
ATOM 721 N N . LEU A 1 93 ? -15.701 4.542 13.654 1.00 96.19 93 LEU A N 1
ATOM 722 C CA . LEU A 1 93 ? -16.142 4.285 15.029 1.00 96.19 93 LEU A CA 1
ATOM 723 C C . LEU A 1 93 ? -15.693 5.347 16.042 1.00 96.19 93 LEU A C 1
ATOM 725 O O . LEU A 1 93 ? -16.224 5.375 17.151 1.00 96.19 93 LEU A O 1
ATOM 729 N N . ALA A 1 94 ? -14.798 6.266 15.672 1.00 95.50 94 ALA A N 1
ATOM 730 C CA . ALA A 1 94 ? -14.359 7.359 16.541 1.00 95.50 94 ALA A CA 1
ATOM 731 C C . ALA A 1 94 ? -15.519 8.169 17.169 1.00 95.50 94 ALA A C 1
ATOM 733 O O . ALA A 1 94 ? -15.431 8.495 18.353 1.00 95.50 94 ALA A O 1
ATOM 734 N N . PRO A 1 95 ? -16.645 8.457 16.474 1.00 96.25 95 PRO A N 1
ATOM 735 C CA . PRO A 1 95 ? -17.798 9.124 17.092 1.00 96.25 95 PRO A CA 1
ATOM 736 C C . PRO A 1 95 ? -18.489 8.313 18.198 1.00 96.25 95 PRO A C 1
ATOM 738 O O . PRO A 1 95 ? -19.193 8.887 19.024 1.00 96.25 95 PRO A O 1
ATOM 741 N N . LEU A 1 96 ? -18.303 6.991 18.215 1.00 95.00 96 LEU A N 1
ATOM 742 C CA . LEU A 1 96 ? -18.803 6.091 19.257 1.00 95.00 96 LEU A CA 1
ATOM 743 C C . LEU A 1 96 ? -17.809 5.938 20.418 1.00 95.00 96 LEU A C 1
ATOM 745 O O . LEU A 1 96 ? -18.050 5.144 21.323 1.00 95.00 96 LEU A O 1
ATOM 749 N N . GLY A 1 97 ? -16.706 6.693 20.393 1.00 94.62 97 GLY A N 1
ATOM 750 C CA . GLY A 1 97 ? -15.656 6.662 21.406 1.00 94.62 97 GLY A CA 1
ATOM 751 C C . GLY A 1 97 ? -14.599 5.586 21.186 1.00 94.62 97 GLY A C 1
ATOM 752 O O . GLY A 1 97 ? -13.747 5.447 22.051 1.00 94.62 97 GLY A O 1
ATOM 753 N N . TRP A 1 98 ? -14.640 4.864 20.060 1.00 96.75 98 TRP A N 1
ATOM 754 C CA . TRP A 1 98 ? -13.723 3.754 19.813 1.00 96.75 98 TRP A CA 1
ATOM 755 C C . TRP A 1 98 ? -12.357 4.229 19.325 1.00 96.75 98 TRP A C 1
ATOM 757 O O . TRP A 1 98 ? -12.272 4.977 18.345 1.00 96.75 98 TRP A O 1
ATOM 767 N N . ASP A 1 99 ? -11.295 3.720 19.944 1.00 93.38 99 ASP A N 1
ATOM 768 C CA . ASP A 1 99 ? -9.912 3.914 19.511 1.00 93.38 99 ASP A CA 1
ATOM 769 C C . ASP A 1 99 ? -9.273 2.644 18.911 1.00 93.38 99 ASP A C 1
ATOM 771 O O . ASP A 1 99 ? -9.841 1.547 18.889 1.00 93.38 99 ASP A O 1
ATOM 775 N N . ARG A 1 100 ? -8.054 2.780 18.369 1.00 93.25 100 ARG A N 1
ATOM 776 C CA . ARG A 1 100 ? -7.329 1.658 17.737 1.00 93.25 100 ARG A CA 1
ATOM 777 C C . ARG A 1 100 ? -7.096 0.471 18.668 1.00 93.25 100 ARG A C 1
ATOM 779 O O . ARG A 1 100 ? -6.943 -0.646 18.181 1.00 93.25 100 ARG A O 1
ATOM 786 N N . SER A 1 101 ? -6.945 0.709 19.962 1.00 92.31 101 SER A N 1
ATOM 787 C CA . SER A 1 101 ? -6.679 -0.320 20.968 1.00 92.31 101 SER A CA 1
ATOM 788 C C . SER A 1 101 ? -7.925 -1.167 21.185 1.00 92.31 101 SER A C 1
ATOM 790 O O . SER A 1 101 ? -7.824 -2.390 21.145 1.00 92.31 101 SER A O 1
ATOM 792 N N . GLU A 1 102 ? -9.091 -0.531 21.308 1.00 93.25 102 GLU A N 1
ATOM 793 C CA . GLU A 1 102 ? -10.384 -1.217 21.427 1.00 93.25 102 GLU A CA 1
ATOM 794 C C . GLU A 1 102 ? -10.693 -2.043 20.173 1.00 93.25 102 GLU A C 1
ATOM 796 O O . GLU A 1 102 ? -11.074 -3.210 20.268 1.00 93.25 102 GLU A O 1
ATOM 801 N N . ILE A 1 103 ? -10.423 -1.486 18.988 1.00 91.75 103 ILE A N 1
ATOM 802 C CA . ILE A 1 103 ? -10.578 -2.207 17.716 1.00 91.75 103 ILE A CA 1
ATOM 803 C C . ILE A 1 103 ? -9.664 -3.440 17.669 1.00 91.75 103 ILE A C 1
ATOM 805 O O . ILE A 1 103 ? -10.114 -4.530 17.318 1.00 91.75 103 ILE A O 1
ATOM 809 N N . ARG A 1 104 ? -8.383 -3.299 18.040 1.00 91.00 104 ARG A N 1
ATOM 810 C CA . ARG A 1 104 ? -7.444 -4.435 18.076 1.00 91.00 104 ARG A CA 1
ATOM 811 C C . ARG A 1 104 ? -7.858 -5.496 19.085 1.00 91.00 104 ARG A C 1
ATOM 813 O O . ARG A 1 104 ? -7.739 -6.681 18.787 1.00 91.00 104 ARG A O 1
ATOM 820 N N . GLN A 1 105 ? -8.329 -5.080 20.257 1.00 89.94 105 GLN A N 1
ATOM 821 C CA . GLN A 1 105 ? -8.794 -5.998 21.288 1.00 89.94 105 GLN A CA 1
ATOM 822 C C . GLN A 1 105 ? -9.975 -6.835 20.779 1.00 89.94 105 GLN A C 1
ATOM 824 O O . GLN A 1 105 ? -9.918 -8.061 20.845 1.00 89.94 105 GLN A O 1
ATOM 829 N N . ALA A 1 106 ? -10.984 -6.196 20.181 1.00 87.94 106 ALA A N 1
ATOM 830 C CA . ALA A 1 106 ? -12.147 -6.889 19.629 1.00 87.94 106 ALA A CA 1
ATOM 831 C C . ALA A 1 106 ? -11.773 -7.899 18.521 1.00 87.94 106 ALA A C 1
ATOM 833 O O . ALA A 1 106 ? -12.329 -8.997 18.445 1.00 87.94 106 ALA A O 1
ATOM 834 N N . LEU A 1 107 ? -10.795 -7.560 17.673 1.00 85.75 107 LEU A N 1
ATOM 835 C CA . LEU A 1 107 ? -10.295 -8.469 16.635 1.00 85.75 107 LEU A CA 1
ATOM 836 C C . LEU A 1 107 ? -9.508 -9.654 17.218 1.00 85.75 107 LEU A C 1
ATOM 838 O O . LEU A 1 107 ? -9.627 -10.772 16.718 1.00 85.75 107 LEU A O 1
ATOM 842 N N . ALA A 1 108 ? -8.734 -9.436 18.285 1.00 83.19 108 ALA A N 1
ATOM 843 C CA . ALA A 1 108 ? -7.966 -10.490 18.946 1.00 83.19 108 ALA A CA 1
ATOM 844 C C . ALA A 1 108 ? -8.862 -11.526 19.646 1.00 83.19 108 ALA A C 1
ATOM 846 O O . ALA A 1 108 ? -8.533 -12.713 19.660 1.00 83.19 108 ALA A O 1
ATOM 847 N N . GLU A 1 109 ? -10.005 -11.094 20.182 1.00 71.38 109 GLU A N 1
ATOM 848 C CA . GLU A 1 109 ? -11.002 -11.968 20.816 1.00 71.38 109 GLU A CA 1
ATOM 849 C C . GLU A 1 109 ? -11.685 -12.918 19.813 1.00 71.38 109 GLU A C 1
ATOM 851 O O . GLU A 1 109 ? -12.146 -13.991 20.196 1.00 71.38 109 GLU A O 1
ATOM 856 N N . THR A 1 110 ? -11.688 -12.576 18.519 1.00 60.72 110 THR A N 1
ATOM 857 C CA . THR A 1 110 ? -12.401 -13.315 17.458 1.00 60.72 110 THR A CA 1
ATOM 858 C C . THR A 1 110 ? -11.473 -14.204 16.614 1.00 60.72 110 THR A C 1
ATOM 860 O O . THR A 1 110 ? -11.845 -14.628 15.524 1.00 60.72 110 THR A O 1
ATOM 863 N N . ARG A 1 111 ? -10.239 -14.490 17.060 1.00 56.50 111 ARG A N 1
ATOM 864 C CA . ARG A 1 111 ? -9.252 -15.199 16.224 1.00 56.50 111 ARG A CA 1
ATOM 865 C C . ARG A 1 111 ? -9.763 -16.582 15.791 1.00 56.50 111 ARG A C 1
ATOM 867 O O . ARG A 1 111 ? -9.815 -17.512 16.594 1.00 56.50 111 ARG A O 1
ATOM 874 N N . GLU A 1 112 ? -10.087 -16.712 14.503 1.00 54.94 112 GLU A N 1
ATOM 875 C CA . GLU A 1 112 ? -10.393 -17.991 13.864 1.00 54.94 112 GLU A CA 1
ATOM 876 C C . GLU A 1 112 ? -9.191 -18.934 14.043 1.00 54.94 112 GLU A C 1
ATOM 878 O O . GLU A 1 112 ? -8.061 -18.550 13.709 1.00 54.94 112 GLU A O 1
ATOM 883 N N . PRO A 1 113 ? -9.382 -20.145 14.597 1.00 48.69 113 PRO A N 1
ATOM 884 C CA . PRO A 1 113 ? -8.310 -21.123 14.667 1.00 48.69 113 PRO A CA 1
ATOM 885 C C . PRO A 1 113 ? -7.850 -21.434 13.241 1.00 48.69 113 PRO A C 1
ATOM 887 O O . PRO A 1 113 ? -8.658 -21.757 12.370 1.00 48.69 113 PRO A O 1
ATOM 890 N N . GLU A 1 114 ? -6.546 -21.313 12.986 1.00 52.28 114 GLU A N 1
ATOM 891 C CA . GLU A 1 114 ? -5.996 -21.704 11.693 1.00 52.28 114 GLU A CA 1
ATOM 892 C C . GLU A 1 114 ? -6.252 -23.204 11.479 1.00 52.28 114 GLU A C 1
ATOM 894 O O . GLU A 1 114 ? -6.095 -24.004 12.400 1.00 52.28 114 GLU A O 1
ATOM 899 N N . LEU A 1 115 ? -6.645 -23.596 10.261 1.00 56.75 115 LEU A N 1
ATOM 900 C CA . LEU A 1 115 ? -6.925 -24.989 9.865 1.00 56.75 115 LEU A CA 1
ATOM 901 C C . LEU A 1 115 ? -5.782 -25.971 10.199 1.00 56.75 115 LEU A C 1
ATOM 903 O O . LEU A 1 115 ? -6.010 -27.174 10.315 1.00 56.75 115 LEU A O 1
ATOM 907 N N . THR A 1 116 ? -4.566 -25.467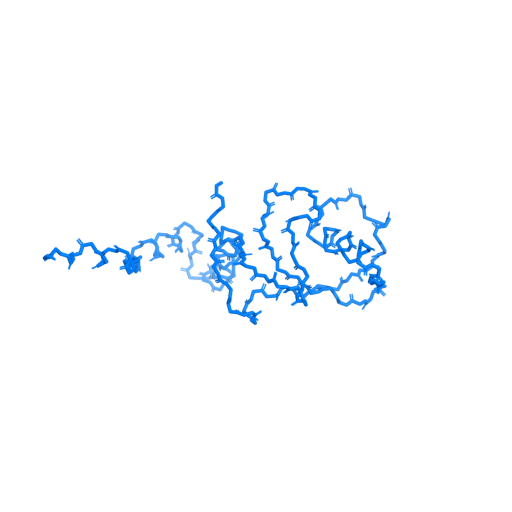 10.417 1.00 55.69 116 THR A N 1
ATOM 908 C CA . THR A 1 116 ? -3.407 -26.217 10.923 1.00 55.69 116 THR A CA 1
ATOM 909 C C . THR A 1 116 ? -3.618 -26.801 12.322 1.00 55.69 116 THR A C 1
ATOM 911 O O . THR A 1 116 ? -2.980 -27.794 12.655 1.00 55.69 116 THR A O 1
ATOM 914 N N . ALA A 1 117 ? -4.550 -26.264 13.115 1.00 56.62 117 ALA A N 1
ATOM 915 C CA . ALA A 1 117 ? -4.951 -26.825 14.404 1.00 56.62 117 ALA A CA 1
ATOM 916 C C . ALA A 1 117 ? -5.682 -28.178 14.279 1.00 56.62 117 ALA A C 1
ATOM 918 O O . ALA A 1 117 ? -5.764 -28.911 15.260 1.00 56.62 117 ALA A O 1
ATOM 919 N N . PHE A 1 118 ? -6.186 -28.523 13.087 1.00 61.56 118 PHE A N 1
ATOM 920 C CA . PHE A 1 118 ? -6.902 -29.777 12.825 1.00 61.56 118 PHE A CA 1
ATOM 921 C C . PHE A 1 118 ? -6.107 -30.776 11.968 1.00 61.56 118 PHE A C 1
ATOM 923 O O . PHE A 1 118 ? -6.460 -31.949 11.928 1.00 61.56 118 PHE A O 1
ATOM 930 N N . ALA A 1 119 ? -5.016 -30.356 11.319 1.00 56.66 119 ALA A N 1
ATOM 931 C CA . ALA A 1 119 ? -4.230 -31.199 10.406 1.00 56.66 119 ALA A CA 1
ATOM 932 C C . ALA A 1 119 ? -3.183 -32.102 11.103 1.00 56.66 119 ALA A C 1
ATOM 934 O O . ALA A 1 119 ? -2.263 -32.592 10.456 1.00 56.66 119 ALA A O 1
ATOM 935 N N . GLY A 1 120 ? -3.287 -32.295 12.423 1.00 54.97 120 GLY A N 1
ATOM 936 C CA . GLY A 1 120 ? -2.336 -33.075 13.228 1.00 54.97 120 GLY A CA 1
ATOM 937 C C . GLY A 1 120 ? -2.835 -34.449 13.688 1.00 54.97 120 GLY A C 1
ATOM 938 O O . GLY A 1 120 ? -2.228 -35.016 14.589 1.00 54.97 120 GLY A O 1
ATOM 939 N N . GLY A 1 121 ? -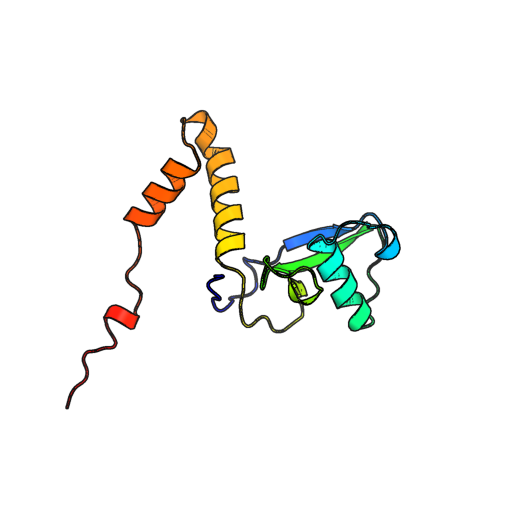3.940 -34.962 13.140 1.00 51.69 121 GLY A N 1
ATOM 940 C CA . GLY A 1 121 ? -4.554 -36.218 13.581 1.00 51.69 121 GLY A CA 1
ATOM 941 C C . GLY A 1 121 ? -4.832 -37.183 12.436 1.00 51.69 121 GLY A C 1
ATOM 942 O O . GLY A 1 121 ? -5.991 -37.431 12.133 1.00 51.69 121 GLY A O 1
ATOM 943 N N . GLU A 1 122 ? -3.790 -37.721 11.809 1.00 47.03 122 GLU A N 1
ATOM 944 C CA . GLU A 1 122 ? -3.890 -38.931 10.982 1.00 47.03 122 GLU A CA 1
ATOM 945 C C . GLU A 1 122 ? -2.642 -39.788 11.249 1.00 47.03 122 GLU A C 1
ATOM 947 O O . GLU A 1 122 ? -1.601 -39.645 10.610 1.00 47.03 122 GLU A O 1
ATOM 952 N N . GLU A 1 123 ? -2.744 -40.616 12.293 1.00 51.88 123 GLU A N 1
ATOM 953 C CA . GLU A 1 123 ? -1.904 -41.793 12.523 1.00 51.88 123 GLU A CA 1
ATOM 954 C C . GLU A 1 123 ? -2.693 -43.019 12.043 1.00 51.88 123 GLU A C 1
ATOM 956 O O . GLU A 1 123 ? -3.803 -43.242 12.526 1.00 51.88 123 GLU A O 1
ATOM 961 N N . ASP A 1 124 ? -2.122 -43.783 11.110 1.00 38.50 124 ASP A N 1
ATOM 962 C CA . ASP A 1 124 ? -2.181 -45.255 11.065 1.00 38.50 124 ASP A CA 1
ATOM 963 C C . ASP A 1 124 ? -1.069 -45.802 10.147 1.00 38.50 124 ASP A C 1
ATOM 965 O O . ASP A 1 124 ? -0.966 -45.356 8.978 1.00 38.50 124 ASP A O 1
#

Foldseek 3Di:
DFDWDFDPQDPFKDKDAAQDQLVPDPALDLVNLQNVVCVVVVRDDDHGDIFIWGQAACVDSHNNRIDGSPDRDGTGGPVVVVVVVLVVVCVVCVVVVDDSVNVVVVVVVVDDPDCVVVPPDDDD

Solvent-accessible surface area (backbone atoms only — not comparable to full-atom values): 7583 Å² total; per-residue (Å²): 136,72,54,70,45,76,67,72,80,79,84,63,59,45,77,46,72,37,80,56,50,74,89,74,54,91,64,80,43,71,67,49,16,46,49,52,47,32,49,78,68,75,44,88,77,56,57,74,38,73,49,50,29,32,56,38,32,81,89,47,81,47,40,74,16,36,42,52,66,89,52,91,63,69,49,31,23,45,60,59,54,49,53,52,48,47,53,54,50,29,74,68,36,42,90,78,71,43,47,64,65,59,54,50,51,58,54,62,77,62,64,74,78,59,72,72,81,67,74,80,77,85,88,134

pLDDT: mean 83.36, std 15.48, range [38.5, 96.81]

InterPro domains:
  IPR042087 DNA polymerase family B, thumb domain [G3DSA:1.10.132.60] (9-118)
  IPR043502 DNA/RNA polymerase superfamily [SSF56672] (12-103)